Protein AF-A0A0X3VB26-F1 (afdb_monomer)

Nearest PDB structures (foldseek):
  2z34-assembly1_A  TM=3.481E-01  e=4.272E+00  Schizosaccharomyces pombe
  7ok7-assembly3_H  TM=2.872E-01  e=4.500E+00  Homo sapiens
  2z34-assembly1_B  TM=3.089E-01  e=7.182E+00  Schizosaccharomyces pombe

pLDDT: mean 77.5, std 9.48, range [48.69, 90.94]

Organism: NCBI:txid68262

Structure (mmCIF, N/CA/C/O backbone):
data_AF-A0A0X3VB26-F1
#
_entry.id   AF-A0A0X3VB26-F1
#
loop_
_atom_site.group_PDB
_atom_site.id
_atom_site.type_symbol
_atom_site.label_atom_id
_atom_site.label_alt_id
_atom_site.label_comp_id
_atom_site.label_asym_id
_atom_site.label_entity_id
_atom_site.label_seq_id
_atom_site.pdbx_PDB_ins_code
_atom_site.Cartn_x
_atom_site.Cartn_y
_atom_site.Cartn_z
_atom_site.occupancy
_atom_site.B_iso_or_equiv
_atom_site.auth_seq_id
_atom_site.auth_comp_id
_atom_site.auth_asym_id
_atom_site.auth_atom_id
_atom_site.pdbx_PDB_model_num
ATOM 1 N N . MET A 1 1 ? 11.451 8.295 -17.027 1.00 61.78 1 MET A N 1
ATOM 2 C CA . MET A 1 1 ? 11.914 8.228 -18.437 1.00 61.78 1 MET A CA 1
ATOM 3 C C . MET A 1 1 ? 13.311 7.657 -18.378 1.00 61.78 1 MET A C 1
ATOM 5 O O . MET A 1 1 ? 14.018 8.047 -17.464 1.00 61.78 1 MET A O 1
ATOM 9 N N . VAL A 1 2 ? 13.678 6.736 -19.265 1.00 67.94 2 VAL A N 1
ATOM 10 C CA . VAL A 1 2 ? 14.998 6.084 -19.221 1.00 67.94 2 VAL A CA 1
ATOM 11 C C . VAL A 1 2 ? 15.795 6.546 -20.430 1.00 67.94 2 VAL A C 1
ATOM 13 O O . VAL A 1 2 ? 15.243 6.611 -21.533 1.00 67.94 2 VAL A O 1
ATOM 16 N N . SER A 1 3 ? 17.058 6.910 -20.216 1.00 67.38 3 SER A N 1
ATOM 17 C CA . SER A 1 3 ? 17.940 7.403 -21.269 1.00 67.38 3 SER A CA 1
ATOM 18 C C . SER A 1 3 ? 19.254 6.638 -21.256 1.00 67.38 3 SER A C 1
ATOM 20 O O . SER A 1 3 ? 19.848 6.480 -20.196 1.00 67.38 3 SER A O 1
ATOM 22 N N . ASP A 1 4 ? 19.709 6.215 -22.432 1.00 67.88 4 ASP A N 1
ATOM 23 C CA . ASP A 1 4 ? 21.002 5.560 -22.626 1.00 67.88 4 ASP A CA 1
ATOM 24 C C . ASP A 1 4 ? 21.644 6.057 -23.938 1.00 67.88 4 ASP A C 1
ATOM 26 O O . ASP A 1 4 ? 20.938 6.130 -24.951 1.00 67.88 4 ASP A O 1
ATOM 30 N N . PRO A 1 5 ? 22.940 6.430 -23.954 1.00 65.69 5 PRO A N 1
ATOM 31 C CA . PRO A 1 5 ? 23.616 6.942 -25.149 1.00 65.69 5 PRO A CA 1
ATOM 32 C C . PRO A 1 5 ? 23.594 6.008 -26.367 1.00 65.69 5 PRO A C 1
ATOM 34 O O . PRO A 1 5 ? 23.662 6.506 -27.489 1.00 65.69 5 PRO A O 1
ATOM 37 N N . SER A 1 6 ? 23.486 4.692 -26.161 1.00 68.00 6 SER A N 1
ATOM 38 C CA . SER A 1 6 ? 23.455 3.671 -27.218 1.00 68.00 6 SER A CA 1
ATOM 39 C C . SER A 1 6 ? 22.032 3.220 -27.581 1.00 68.00 6 SER A C 1
ATOM 41 O O . SER A 1 6 ? 21.848 2.348 -28.434 1.00 68.00 6 SER A O 1
ATOM 43 N N . GLY A 1 7 ? 21.014 3.803 -26.943 1.00 65.88 7 GLY A N 1
ATOM 44 C CA . GLY A 1 7 ? 19.615 3.417 -27.095 1.00 65.88 7 GLY A CA 1
ATOM 45 C C . GLY A 1 7 ? 19.192 2.299 -26.136 1.00 65.88 7 GLY A C 1
ATOM 46 O O . GLY A 1 7 ? 19.915 1.345 -25.877 1.00 65.88 7 GLY A O 1
ATOM 47 N N . VAL A 1 8 ? 17.968 2.409 -25.619 1.00 70.81 8 VAL A N 1
ATOM 48 C CA . VAL A 1 8 ? 17.413 1.476 -24.627 1.00 70.81 8 VAL A CA 1
ATOM 49 C C . VAL A 1 8 ? 16.739 0.293 -25.331 1.00 70.81 8 VAL A C 1
ATOM 51 O O . VAL A 1 8 ? 15.747 0.499 -26.035 1.00 70.81 8 VAL A O 1
ATOM 54 N N . GLN A 1 9 ? 17.238 -0.931 -25.121 1.00 73.31 9 GLN A N 1
ATOM 55 C CA . GLN A 1 9 ? 16.677 -2.164 -25.695 1.00 73.31 9 GLN A CA 1
ATOM 56 C C . GLN A 1 9 ? 15.670 -2.847 -24.759 1.00 73.31 9 GLN A C 1
ATOM 58 O O . GLN A 1 9 ? 14.624 -3.303 -25.216 1.00 73.31 9 GLN A O 1
ATOM 63 N N . SER A 1 10 ? 15.962 -2.898 -23.458 1.00 73.88 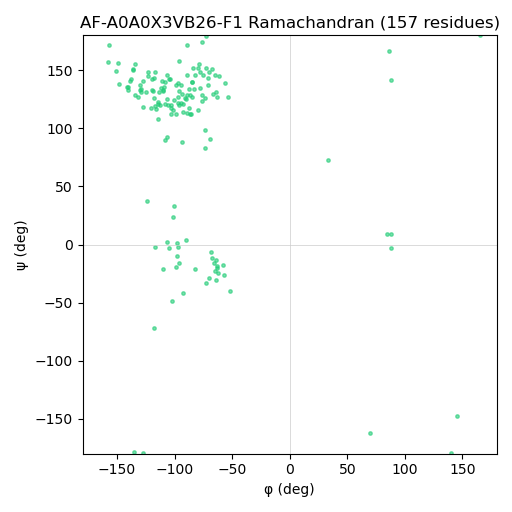10 SER A N 1
ATOM 64 C CA . SER A 1 10 ? 15.053 -3.433 -22.433 1.00 73.88 10 SER A CA 1
ATOM 65 C C . SER A 1 10 ? 15.282 -2.753 -21.091 1.00 73.88 10 SER A C 1
ATOM 67 O O . SER A 1 10 ? 16.422 -2.396 -20.778 1.00 73.88 10 SER A O 1
ATOM 69 N N . VAL A 1 11 ? 14.232 -2.624 -20.281 1.00 77.88 11 VAL A N 1
ATOM 70 C CA . VAL A 1 11 ? 14.316 -2.099 -18.916 1.00 77.88 11 VAL A CA 1
ATOM 71 C C . VAL A 1 11 ? 13.612 -3.031 -17.938 1.00 77.88 11 VAL A C 1
ATOM 73 O O . VAL A 1 11 ? 12.476 -3.436 -18.144 1.00 77.88 11 VAL A O 1
ATOM 76 N N . SER A 1 12 ? 14.270 -3.337 -16.824 1.00 80.31 12 SER A N 1
ATOM 77 C CA . SER A 1 12 ? 13.651 -4.033 -15.693 1.00 80.31 12 SER A CA 1
ATOM 78 C C . SER A 1 12 ? 13.478 -3.087 -14.514 1.00 80.31 12 SER A C 1
ATOM 80 O O . SER A 1 12 ? 14.402 -2.344 -14.178 1.00 80.31 12 SER A O 1
ATOM 82 N N . PHE A 1 13 ? 12.308 -3.138 -13.877 1.00 83.69 13 PHE A N 1
ATOM 83 C CA . PHE A 1 13 ? 11.981 -2.318 -12.711 1.00 83.69 13 PHE A CA 1
ATOM 84 C C . PHE A 1 13 ? 11.863 -3.157 -11.432 1.00 83.69 13 PHE A C 1
ATOM 86 O O . PHE A 1 13 ? 11.290 -4.247 -11.430 1.00 83.69 13 PHE A O 1
ATOM 93 N N . GLU A 1 14 ? 12.362 -2.608 -10.326 1.00 86.62 14 GLU A N 1
ATOM 94 C CA . GLU A 1 14 ? 12.167 -3.123 -8.969 1.00 86.62 14 GLU A CA 1
ATOM 95 C C . GLU A 1 14 ? 11.688 -1.977 -8.077 1.00 86.62 14 GLU A C 1
ATOM 97 O O . GLU A 1 14 ? 12.284 -0.899 -8.058 1.00 86.62 14 GLU A O 1
ATOM 102 N N . LEU A 1 15 ? 10.622 -2.211 -7.318 1.00 90.06 15 LEU A N 1
ATOM 103 C CA . LEU A 1 15 ? 10.214 -1.335 -6.227 1.00 90.06 15 LEU A CA 1
ATOM 104 C C . LEU A 1 15 ? 10.746 -1.894 -4.914 1.00 90.06 15 LEU A C 1
ATOM 106 O O . LEU A 1 15 ? 10.645 -3.094 -4.666 1.00 90.06 15 LEU A O 1
ATOM 110 N N . TRP A 1 16 ? 11.243 -1.022 -4.046 1.00 89.88 16 TRP A N 1
ATOM 111 C CA . TRP A 1 16 ? 11.708 -1.391 -2.714 1.00 89.88 16 TRP A CA 1
ATOM 112 C C . TRP A 1 16 ? 11.235 -0.396 -1.651 1.00 89.88 16 TRP A C 1
ATOM 114 O O . TRP A 1 16 ? 11.038 0.786 -1.924 1.00 89.88 16 TRP A O 1
ATOM 124 N N . HIS A 1 17 ? 11.040 -0.883 -0.431 1.00 90.94 17 HIS A N 1
ATOM 125 C CA . HIS A 1 17 ? 10.716 -0.090 0.754 1.00 90.94 17 HIS A CA 1
ATOM 126 C C . HIS A 1 17 ? 11.801 -0.289 1.801 1.00 90.94 17 HIS A C 1
ATOM 128 O O . HIS A 1 17 ? 12.331 -1.390 1.909 1.00 90.94 17 HIS A O 1
ATOM 134 N N . GLY A 1 18 ? 12.147 0.764 2.535 1.00 88.25 18 GLY A N 1
ATOM 135 C CA . GLY A 1 18 ? 13.195 0.740 3.551 1.00 88.25 18 GLY A CA 1
ATOM 136 C C . GLY A 1 18 ? 14.044 2.013 3.532 1.00 88.25 18 GLY A C 1
ATOM 137 O O . GLY A 1 18 ? 13.793 2.913 2.728 1.00 88.25 18 GLY A O 1
ATOM 138 N N . PRO A 1 19 ? 15.049 2.118 4.415 1.00 85.69 19 PRO A N 1
ATOM 139 C CA . PRO A 1 19 ? 15.940 3.278 4.462 1.00 85.69 19 PRO A CA 1
ATOM 140 C C . PRO A 1 19 ? 16.872 3.348 3.243 1.00 85.69 19 PRO A C 1
ATOM 142 O O . PRO A 1 19 ? 17.268 4.434 2.826 1.00 85.69 19 PRO A O 1
ATOM 145 N N . ASN A 1 20 ? 17.214 2.198 2.664 1.00 84.75 20 ASN A N 1
ATOM 146 C CA . ASN A 1 20 ? 17.982 2.065 1.433 1.00 84.75 20 ASN A CA 1
ATOM 147 C C . ASN A 1 20 ? 17.694 0.696 0.792 1.00 84.75 20 ASN A C 1
ATOM 149 O O . ASN A 1 20 ? 17.063 -0.172 1.400 1.00 84.75 20 ASN A O 1
ATOM 153 N N . ARG A 1 21 ? 18.184 0.484 -0.434 1.00 81.25 21 ARG A N 1
ATOM 154 C CA . ARG A 1 21 ? 17.955 -0.765 -1.171 1.00 81.25 21 ARG A CA 1
ATOM 155 C C . ARG A 1 21 ? 18.592 -1.989 -0.503 1.00 81.25 21 ARG A C 1
ATOM 157 O O . ARG A 1 21 ? 18.061 -3.084 -0.670 1.00 81.25 21 ARG A O 1
ATOM 164 N N . ALA A 1 22 ? 19.705 -1.847 0.218 1.00 85.06 22 ALA A N 1
ATOM 165 C CA . ALA A 1 22 ? 20.365 -2.969 0.895 1.00 85.06 22 ALA A CA 1
ATOM 166 C C . ALA A 1 22 ? 19.580 -3.442 2.131 1.00 85.06 22 ALA A C 1
ATOM 168 O O . ALA A 1 22 ? 19.525 -4.636 2.410 1.00 85.06 22 ALA A O 1
ATOM 169 N N . GLU A 1 23 ? 18.910 -2.517 2.813 1.00 87.88 23 GLU A N 1
ATOM 170 C CA . GLU A 1 23 ? 18.111 -2.738 4.022 1.00 87.88 23 GLU A CA 1
ATOM 171 C C . GLU A 1 23 ? 16.602 -2.794 3.733 1.00 87.88 23 GLU A C 1
ATOM 173 O O . GLU A 1 23 ? 15.780 -2.510 4.604 1.00 87.88 23 GLU A O 1
ATOM 178 N N . ALA A 1 24 ? 16.216 -3.127 2.499 1.00 88.94 24 ALA A N 1
ATOM 179 C CA . ALA A 1 24 ? 14.813 -3.102 2.111 1.00 88.94 24 ALA A CA 1
ATOM 180 C C . ALA A 1 24 ? 13.980 -4.170 2.850 1.00 88.94 24 ALA A C 1
ATOM 182 O O . ALA A 1 24 ? 14.318 -5.356 2.827 1.00 88.94 24 ALA A O 1
ATOM 183 N N . ASP A 1 25 ? 12.858 -3.764 3.447 1.00 88.81 25 ASP A N 1
ATOM 184 C CA . ASP A 1 25 ? 11.907 -4.621 4.174 1.00 88.81 25 ASP A CA 1
ATOM 185 C C . ASP A 1 25 ? 10.683 -5.036 3.325 1.00 88.81 25 ASP A C 1
ATOM 187 O O . ASP A 1 25 ? 9.929 -5.948 3.701 1.00 88.81 25 ASP A O 1
ATOM 191 N N . GLY A 1 26 ? 10.528 -4.416 2.150 1.00 89.50 26 GLY A N 1
ATOM 192 C CA . GLY A 1 26 ? 9.561 -4.755 1.108 1.00 89.50 26 GLY A CA 1
ATOM 193 C C . GLY A 1 26 ? 10.180 -4.663 -0.288 1.00 89.50 26 GLY A C 1
ATOM 194 O O . GLY A 1 26 ? 10.968 -3.758 -0.564 1.00 89.50 26 GLY A O 1
ATOM 195 N N . ARG A 1 27 ? 9.826 -5.601 -1.176 1.00 90.19 27 ARG A N 1
ATOM 196 C CA . ARG A 1 27 ? 10.269 -5.630 -2.579 1.00 90.19 27 ARG A CA 1
ATOM 197 C C . ARG A 1 27 ? 9.129 -6.056 -3.487 1.00 90.19 27 ARG A C 1
ATOM 199 O O . ARG A 1 27 ? 8.457 -7.034 -3.189 1.00 90.19 27 ARG A O 1
ATOM 206 N N . MET A 1 28 ? 8.954 -5.366 -4.606 1.00 89.56 28 MET A N 1
ATOM 207 C CA . MET A 1 28 ? 8.049 -5.773 -5.677 1.00 89.56 28 MET A CA 1
ATOM 208 C C . MET A 1 28 ? 8.813 -5.782 -6.991 1.00 89.56 28 MET A C 1
ATOM 210 O O . MET A 1 28 ? 9.316 -4.751 -7.446 1.00 89.56 28 MET A O 1
ATOM 214 N N . ALA A 1 29 ? 8.900 -6.960 -7.595 1.00 84.81 29 ALA A N 1
ATOM 215 C CA . ALA A 1 29 ? 9.503 -7.123 -8.903 1.00 84.81 29 ALA A CA 1
ATOM 216 C C . ALA A 1 29 ? 8.483 -6.824 -10.005 1.00 84.81 29 ALA A C 1
ATOM 218 O O . ALA A 1 29 ? 7.272 -7.012 -9.846 1.00 84.81 29 ALA A O 1
ATOM 219 N N . GLN A 1 30 ? 8.995 -6.378 -11.147 1.00 83.62 30 GLN A N 1
ATOM 220 C CA . GLN A 1 30 ? 8.236 -6.362 -12.384 1.00 83.62 30 GLN A CA 1
ATOM 221 C C . GLN A 1 30 ? 7.722 -7.767 -12.724 1.00 83.62 30 GLN A C 1
ATOM 223 O O . GLN A 1 30 ? 8.451 -8.755 -12.631 1.00 83.62 30 GLN A O 1
ATOM 228 N N . VAL A 1 31 ? 6.481 -7.830 -13.197 1.00 77.81 31 VAL A N 1
ATOM 229 C CA . VAL A 1 31 ? 5.897 -9.024 -13.803 1.00 77.81 31 VAL A CA 1
ATOM 230 C C . VAL A 1 31 ? 5.709 -8.820 -15.301 1.00 77.81 31 VAL A C 1
ATOM 232 O O . VAL A 1 31 ? 5.169 -7.812 -15.759 1.00 77.81 31 VAL A O 1
ATOM 235 N N . GLY A 1 32 ? 6.151 -9.809 -16.077 1.00 73.12 32 GLY A N 1
ATOM 236 C CA . GLY A 1 32 ? 6.108 -9.761 -17.535 1.00 73.12 32 GLY A CA 1
ATOM 237 C C . GLY A 1 32 ? 7.090 -8.757 -18.146 1.00 73.12 32 GLY A C 1
ATOM 238 O O . GLY A 1 32 ? 8.064 -8.337 -17.522 1.00 73.12 32 GLY A O 1
ATOM 239 N N . PHE A 1 33 ? 6.843 -8.405 -19.406 1.00 66.19 33 PHE A N 1
ATOM 240 C CA . PHE A 1 33 ? 7.713 -7.521 -20.179 1.00 66.19 33 PHE A CA 1
ATOM 241 C C . PHE A 1 33 ? 7.334 -6.051 -19.999 1.00 66.19 33 PHE A C 1
ATOM 243 O O . PHE A 1 33 ? 6.157 -5.692 -19.896 1.00 66.19 33 PHE A O 1
ATOM 250 N N . ASP A 1 34 ? 8.348 -5.200 -20.013 1.00 68.00 34 ASP A N 1
ATOM 251 C CA . ASP A 1 34 ? 8.226 -3.757 -20.058 1.00 68.00 34 ASP A CA 1
ATOM 252 C C . ASP A 1 34 ? 7.724 -3.302 -21.433 1.00 68.00 34 ASP A C 1
ATOM 254 O O . ASP A 1 34 ? 8.136 -3.777 -22.490 1.00 68.00 34 ASP A O 1
ATOM 258 N N . ARG A 1 35 ? 6.796 -2.346 -21.433 1.00 75.06 35 ARG A N 1
ATOM 259 C CA . ARG A 1 35 ? 6.348 -1.669 -22.651 1.00 75.06 35 ARG A CA 1
ATOM 260 C C . ARG A 1 35 ? 7.168 -0.406 -22.827 1.00 75.06 35 ARG A C 1
ATOM 262 O O . ARG A 1 35 ? 6.767 0.654 -22.344 1.00 75.06 35 ARG A O 1
ATOM 269 N N . CYS A 1 36 ? 8.312 -0.523 -23.491 1.00 79.56 36 CYS A N 1
ATOM 270 C CA . CYS A 1 36 ? 9.114 0.626 -23.895 1.00 79.56 36 CYS A CA 1
ATOM 271 C C . CYS A 1 36 ? 8.695 1.144 -25.272 1.00 79.56 36 CYS A C 1
ATOM 273 O O . CYS A 1 36 ? 8.635 0.406 -26.251 1.00 79.56 36 CYS A O 1
ATOM 275 N N . VAL A 1 37 ? 8.442 2.448 -25.349 1.00 82.50 37 VAL A N 1
ATOM 276 C CA . VAL A 1 37 ? 8.237 3.182 -26.598 1.00 82.50 37 VAL A CA 1
ATOM 277 C C . VAL A 1 37 ? 9.383 4.174 -26.750 1.00 82.50 37 VAL A C 1
ATOM 279 O O . VAL A 1 37 ? 9.596 5.015 -25.870 1.00 82.50 37 VAL A O 1
ATOM 282 N N . LYS A 1 38 ? 10.119 4.076 -27.860 1.00 80.25 38 LYS A N 1
ATOM 283 C CA . LYS A 1 38 ? 11.188 5.019 -28.209 1.00 80.25 38 LYS A CA 1
ATOM 284 C C . LYS A 1 38 ? 10.587 6.414 -28.423 1.00 80.25 38 LYS A C 1
ATOM 286 O O . LYS A 1 38 ? 9.635 6.554 -29.187 1.00 80.25 38 LYS A O 1
ATOM 291 N N . ILE A 1 39 ? 11.124 7.428 -27.742 1.00 82.44 39 ILE A N 1
ATOM 292 C CA . ILE A 1 39 ? 10.728 8.837 -27.926 1.00 82.44 39 ILE A CA 1
ATOM 293 C C . ILE A 1 39 ? 11.770 9.563 -28.777 1.00 82.44 39 ILE A C 1
ATOM 295 O O . ILE A 1 39 ? 11.419 10.255 -29.728 1.00 82.44 39 ILE A O 1
ATOM 299 N N . THR A 1 40 ? 13.048 9.406 -28.437 1.00 78.81 40 THR A N 1
ATOM 300 C CA . THR A 1 40 ? 14.185 9.990 -29.165 1.00 78.81 40 THR A CA 1
ATOM 301 C C . THR A 1 40 ? 15.192 8.895 -29.492 1.00 78.81 40 THR A C 1
ATOM 303 O O . THR A 1 40 ? 14.977 7.736 -29.146 1.00 78.81 40 THR A O 1
ATOM 306 N N . GLU A 1 41 ? 16.301 9.237 -30.151 1.00 72.06 41 GLU A N 1
ATOM 307 C CA . GLU A 1 41 ? 17.385 8.287 -30.423 1.00 72.06 41 GLU A CA 1
ATOM 308 C C . GLU A 1 41 ? 17.856 7.553 -29.156 1.00 72.06 41 GLU A C 1
ATOM 310 O O . GLU A 1 41 ? 17.992 6.330 -29.192 1.00 72.06 41 GLU A O 1
ATOM 315 N N . ASN A 1 42 ? 17.940 8.283 -28.036 1.00 74.62 42 ASN A N 1
ATOM 316 C CA . ASN A 1 42 ? 18.571 7.832 -26.793 1.00 74.62 42 ASN A CA 1
ATOM 317 C C . ASN A 1 42 ? 17.594 7.726 -25.610 1.00 74.62 42 ASN A C 1
ATOM 319 O O . ASN A 1 42 ? 17.993 7.335 -24.518 1.00 74.62 42 ASN A O 1
ATOM 323 N N . THR A 1 43 ? 16.316 8.085 -25.783 1.00 73.19 43 THR A N 1
ATOM 324 C CA . THR A 1 43 ? 15.328 8.118 -24.692 1.00 73.19 43 THR A CA 1
ATOM 325 C C . THR A 1 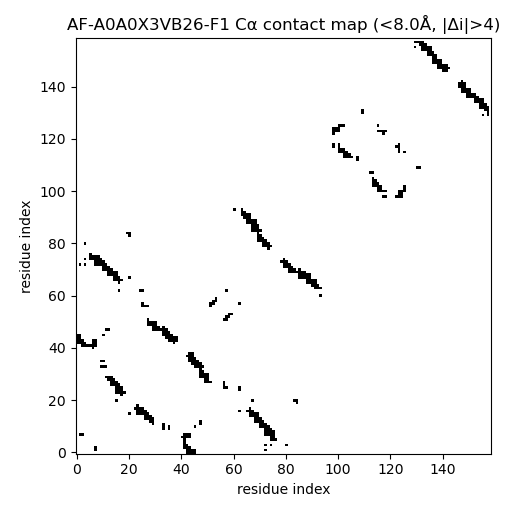43 ? 14.102 7.276 -25.015 1.00 73.19 43 THR A C 1
ATOM 327 O O . THR A 1 43 ? 13.460 7.450 -26.056 1.00 73.19 43 THR A O 1
ATOM 330 N N . SER A 1 44 ? 13.715 6.434 -24.056 1.00 79.69 44 SER A N 1
ATOM 331 C CA . SER A 1 44 ? 12.524 5.587 -24.124 1.00 79.69 44 SER A CA 1
ATOM 332 C C . SER A 1 44 ? 11.582 5.842 -22.944 1.00 79.69 44 SER A C 1
ATOM 334 O O . SER A 1 44 ? 11.992 6.102 -21.805 1.00 79.69 44 SER A O 1
ATOM 336 N N . LYS A 1 45 ? 10.275 5.756 -23.210 1.00 81.19 45 LYS A N 1
ATOM 337 C CA . LYS A 1 45 ? 9.232 5.722 -22.180 1.00 81.19 45 LYS A CA 1
ATOM 338 C C . LYS A 1 45 ? 8.810 4.287 -21.956 1.00 81.19 45 LYS A C 1
ATOM 340 O O . LYS A 1 45 ? 8.181 3.694 -22.824 1.00 81.19 45 LYS A O 1
ATOM 345 N N . CYS A 1 46 ? 9.127 3.775 -20.779 1.00 79.31 46 CYS A N 1
ATOM 346 C CA . CYS A 1 46 ? 8.828 2.408 -20.395 1.00 79.31 46 CYS A CA 1
ATOM 347 C C . CYS A 1 46 ? 7.709 2.374 -19.355 1.00 79.31 46 CYS A C 1
ATOM 349 O O . CYS A 1 46 ? 7.645 3.228 -18.467 1.00 79.31 46 CYS A O 1
ATOM 351 N N . GLN A 1 47 ? 6.811 1.407 -19.500 1.00 80.94 47 GLN A N 1
ATOM 352 C CA . GLN A 1 47 ? 5.795 1.065 -18.513 1.00 80.94 47 GLN A CA 1
ATOM 353 C C . GLN A 1 47 ? 6.016 -0.374 -18.071 1.00 80.94 47 GLN A C 1
ATOM 355 O O . GLN A 1 47 ? 6.145 -1.258 -18.914 1.00 80.94 47 GLN A O 1
ATOM 360 N N . ALA A 1 48 ? 6.008 -0.601 -16.765 1.00 82.50 48 ALA A N 1
ATOM 361 C CA . ALA A 1 48 ? 6.062 -1.929 -16.181 1.00 82.50 48 ALA A CA 1
ATOM 362 C C . ALA A 1 48 ? 4.862 -2.141 -15.266 1.00 82.50 48 ALA A C 1
ATOM 364 O O . ALA A 1 48 ? 4.350 -1.198 -14.656 1.00 82.50 48 ALA A O 1
ATOM 365 N N . VAL A 1 49 ? 4.421 -3.391 -15.198 1.00 85.12 49 VAL A N 1
ATOM 366 C CA . VAL A 1 49 ? 3.470 -3.853 -14.193 1.00 85.12 49 VAL A CA 1
ATOM 367 C C . VAL A 1 49 ? 4.279 -4.526 -13.098 1.00 85.12 49 VAL A C 1
ATOM 369 O O . VAL A 1 49 ? 5.219 -5.265 -13.382 1.00 85.12 49 VAL A O 1
ATOM 372 N N . VAL A 1 50 ? 3.923 -4.248 -11.854 1.00 86.31 50 VAL A N 1
ATOM 373 C CA . VAL A 1 50 ? 4.484 -4.904 -10.673 1.00 86.31 50 VAL A CA 1
ATOM 374 C C . VAL A 1 50 ? 3.357 -5.639 -9.977 1.00 86.31 50 VAL A C 1
ATOM 376 O O . VAL A 1 50 ? 2.205 -5.197 -10.040 1.00 86.31 50 VAL A O 1
ATOM 379 N N . ASP A 1 51 ? 3.684 -6.755 -9.343 1.00 86.19 51 ASP A N 1
ATOM 380 C CA . ASP A 1 51 ? 2.698 -7.522 -8.597 1.00 86.19 51 ASP A CA 1
ATOM 381 C C . ASP A 1 51 ? 2.676 -7.089 -7.132 1.00 86.19 51 ASP A C 1
ATOM 383 O O . ASP A 1 51 ? 3.694 -7.124 -6.440 1.00 86.19 51 ASP A O 1
ATOM 387 N N . ALA A 1 52 ? 1.507 -6.636 -6.689 1.00 85.31 52 ALA A N 1
ATOM 388 C CA . ALA A 1 52 ? 1.263 -6.116 -5.353 1.00 85.31 52 ALA A CA 1
ATOM 389 C C . ALA A 1 52 ? 0.413 -7.128 -4.575 1.00 85.31 52 ALA A C 1
ATOM 391 O O . ALA A 1 52 ? -0.818 -7.058 -4.595 1.00 85.31 52 ALA A O 1
ATOM 392 N N . ASP A 1 53 ? 1.075 -8.057 -3.886 1.00 83.50 53 ASP A N 1
ATOM 393 C CA . ASP A 1 53 ? 0.434 -9.141 -3.146 1.00 83.50 53 ASP A CA 1
ATOM 394 C C . ASP A 1 53 ? 0.405 -8.822 -1.637 1.00 83.50 53 ASP A C 1
ATOM 396 O O . ASP A 1 53 ? 1.458 -8.737 -0.988 1.00 83.50 53 ASP A O 1
ATOM 400 N N . PRO A 1 54 ? -0.788 -8.658 -1.030 1.00 80.44 54 PRO A N 1
ATOM 401 C CA . PRO A 1 54 ? -0.929 -8.390 0.396 1.00 80.44 54 PRO A CA 1
ATOM 402 C C . PRO A 1 54 ? -0.530 -9.562 1.307 1.00 80.44 54 PRO A C 1
ATOM 404 O O . PRO A 1 54 ? -0.518 -9.371 2.520 1.00 80.44 54 PRO A O 1
ATOM 407 N N . TYR A 1 55 ? -0.227 -10.747 0.780 1.00 81.06 55 TYR A N 1
ATOM 408 C CA . TYR A 1 55 ? 0.250 -11.900 1.546 1.00 81.06 55 TYR A CA 1
ATOM 409 C C . TYR A 1 55 ? 1.769 -12.071 1.497 1.00 81.06 55 TYR A C 1
ATOM 411 O O . TYR A 1 55 ? 2.329 -12.698 2.395 1.00 81.06 55 TYR A O 1
ATOM 419 N N . ASP A 1 56 ? 2.436 -11.470 0.512 1.00 84.19 56 ASP A N 1
ATOM 420 C CA . ASP A 1 56 ? 3.874 -11.644 0.292 1.00 84.19 56 ASP A CA 1
ATOM 421 C C . ASP A 1 56 ? 4.637 -10.313 0.432 1.00 84.19 56 ASP A C 1
ATOM 423 O O . ASP A 1 56 ? 5.304 -10.036 1.443 1.00 84.19 56 ASP A O 1
ATOM 427 N N . ASN A 1 57 ? 4.464 -9.424 -0.548 1.00 84.88 57 ASN A N 1
ATOM 428 C CA . ASN A 1 57 ? 5.273 -8.215 -0.699 1.00 84.88 57 ASN A CA 1
ATOM 429 C C . ASN A 1 57 ? 4.654 -6.937 -0.101 1.00 84.88 57 ASN A C 1
ATOM 431 O O . ASN A 1 57 ? 5.374 -5.977 0.176 1.00 84.88 57 ASN A O 1
ATOM 435 N N . LEU A 1 58 ? 3.351 -6.942 0.192 1.00 86.25 58 LEU A N 1
ATOM 436 C CA . LEU A 1 58 ? 2.606 -5.844 0.820 1.00 86.25 58 LEU A CA 1
ATOM 437 C C . LEU A 1 58 ? 1.895 -6.294 2.104 1.00 86.25 58 LEU A C 1
ATOM 439 O O . LEU A 1 58 ? 0.796 -5.839 2.416 1.00 86.25 58 LEU A O 1
ATOM 443 N N . ARG A 1 59 ? 2.539 -7.169 2.883 1.00 81.06 59 ARG A N 1
ATOM 444 C CA . ARG A 1 59 ? 1.965 -7.890 4.037 1.00 81.06 59 ARG A CA 1
ATOM 445 C C . ARG A 1 59 ? 1.531 -7.065 5.251 1.00 81.06 59 ARG A C 1
ATOM 447 O O . ARG A 1 59 ? 0.678 -7.505 6.017 1.00 81.06 59 ARG A O 1
ATOM 454 N N . SER A 1 60 ? 2.072 -5.864 5.449 1.00 81.81 60 SER A N 1
ATOM 455 C CA . SER A 1 60 ? 1.837 -5.075 6.668 1.00 81.81 60 SER A CA 1
ATOM 456 C C . SER A 1 60 ? 1.514 -3.613 6.380 1.00 81.81 60 SER A C 1
ATOM 458 O O . SER A 1 60 ? 1.938 -3.051 5.373 1.00 81.81 60 SER A O 1
ATOM 460 N N . ASN A 1 61 ? 0.806 -2.974 7.316 1.00 75.25 61 ASN A N 1
ATOM 461 C CA . ASN A 1 61 ? 0.614 -1.523 7.325 1.00 75.25 61 ASN A CA 1
ATOM 462 C C . ASN A 1 61 ? 1.935 -0.756 7.477 1.00 75.25 61 ASN A C 1
ATOM 464 O O . ASN A 1 61 ? 2.010 0.384 7.033 1.00 75.25 61 ASN A O 1
ATOM 468 N N . ALA A 1 62 ? 2.968 -1.378 8.054 1.00 82.69 62 ALA A N 1
ATOM 469 C CA . ALA A 1 62 ? 4.298 -0.780 8.176 1.00 82.69 62 ALA A CA 1
ATOM 470 C C . ALA A 1 62 ? 4.964 -0.496 6.815 1.00 82.69 62 ALA A C 1
ATOM 472 O O . ALA A 1 62 ? 5.845 0.348 6.742 1.00 82.69 62 ALA A O 1
ATOM 473 N N . LEU A 1 63 ? 4.512 -1.162 5.745 1.00 87.25 63 LEU A N 1
ATOM 474 C CA . LEU A 1 63 ? 5.020 -0.986 4.381 1.00 87.25 63 LEU A CA 1
ATOM 475 C C . LEU A 1 63 ? 4.266 0.105 3.593 1.00 87.25 63 LEU A C 1
ATOM 477 O O . LEU A 1 63 ? 4.489 0.286 2.395 1.00 87.25 63 LEU A O 1
ATOM 481 N N . ALA A 1 64 ? 3.324 0.815 4.224 1.00 85.75 64 ALA A N 1
ATOM 482 C CA . ALA A 1 64 ? 2.687 1.976 3.613 1.00 85.75 64 ALA A CA 1
ATOM 483 C C . ALA A 1 64 ? 3.626 3.185 3.694 1.00 85.75 64 ALA A C 1
ATOM 485 O O . ALA A 1 64 ? 4.172 3.482 4.752 1.00 85.75 64 ALA A O 1
ATOM 486 N N . GLY A 1 65 ? 3.761 3.934 2.600 1.00 86.38 65 GLY A N 1
ATOM 487 C CA . GLY A 1 65 ? 4.659 5.081 2.567 1.00 86.38 65 GLY A CA 1
ATOM 488 C C . GLY A 1 65 ? 5.321 5.287 1.216 1.00 86.38 65 GLY A C 1
ATOM 489 O O . GLY A 1 65 ? 4.730 5.045 0.159 1.00 86.38 65 GLY A O 1
ATOM 490 N N . THR A 1 66 ? 6.543 5.802 1.263 1.00 89.31 66 THR A N 1
ATOM 491 C CA . THR A 1 66 ? 7.361 6.058 0.080 1.00 89.31 66 THR A CA 1
ATOM 492 C C . THR A 1 66 ? 8.213 4.833 -0.213 1.00 89.31 66 THR A C 1
ATOM 494 O O . THR A 1 66 ? 8.953 4.372 0.646 1.00 89.31 66 THR A O 1
ATOM 497 N N . TRP A 1 67 ? 8.108 4.339 -1.436 1.00 90.62 67 TRP A N 1
ATOM 498 C CA . TRP A 1 67 ? 8.925 3.275 -1.995 1.00 90.62 67 TRP A CA 1
ATOM 499 C C . TRP A 1 67 ? 9.899 3.876 -3.008 1.00 90.62 67 TRP A C 1
ATOM 501 O O . TRP A 1 67 ? 9.558 4.839 -3.702 1.00 90.62 67 TRP A O 1
ATOM 511 N N . GLY A 1 68 ? 11.095 3.311 -3.105 1.00 89.44 68 GLY A N 1
ATOM 512 C CA . GLY A 1 68 ? 12.048 3.610 -4.163 1.00 89.44 68 GLY A CA 1
ATOM 513 C C . GLY A 1 68 ? 11.768 2.766 -5.403 1.00 89.44 68 GLY A C 1
ATOM 514 O O . GLY A 1 68 ? 11.448 1.585 -5.288 1.00 89.44 68 GLY A O 1
ATOM 515 N N . VAL A 1 69 ? 11.883 3.365 -6.588 1.00 86.50 69 VAL A N 1
ATOM 516 C CA . VAL A 1 69 ? 11.874 2.644 -7.869 1.00 86.50 69 VAL A CA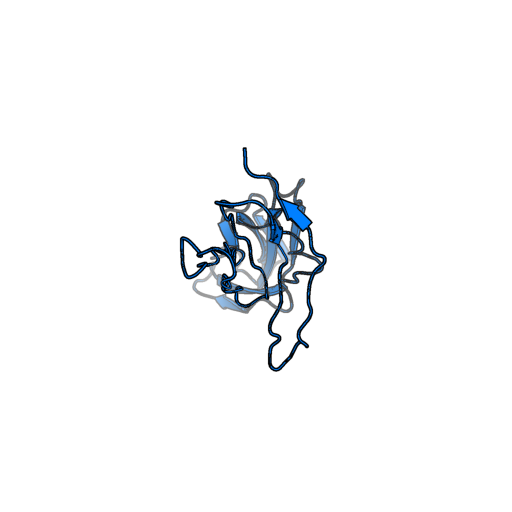 1
ATOM 517 C C . VAL A 1 69 ? 13.297 2.604 -8.409 1.00 86.50 69 VAL A C 1
ATOM 519 O O . VAL A 1 69 ? 13.878 3.652 -8.687 1.00 86.50 69 VAL A O 1
ATOM 522 N N . SER A 1 70 ? 13.831 1.403 -8.594 1.00 83.69 70 SER A N 1
ATOM 523 C CA . SER A 1 70 ? 15.106 1.156 -9.264 1.00 83.69 70 SER A CA 1
ATOM 524 C C . SER A 1 70 ? 14.859 0.608 -10.665 1.00 83.69 70 SER A C 1
ATOM 526 O O . SER A 1 70 ? 13.941 -0.188 -10.882 1.00 83.69 70 SER A O 1
ATOM 528 N N . ALA A 1 71 ? 15.688 1.034 -11.614 1.00 80.00 71 ALA A N 1
ATOM 529 C CA . ALA A 1 71 ? 15.626 0.590 -12.998 1.00 80.00 71 ALA A CA 1
ATOM 530 C C . ALA A 1 71 ? 16.996 0.089 -13.461 1.00 80.00 71 ALA A C 1
ATOM 532 O O . ALA A 1 71 ? 18.036 0.668 -13.139 1.00 80.00 71 ALA A O 1
ATOM 533 N N . VAL A 1 72 ? 16.981 -0.991 -14.237 1.00 80.50 72 VAL A N 1
ATOM 534 C CA . VAL A 1 72 ? 18.155 -1.524 -14.930 1.00 80.50 72 VAL A CA 1
ATOM 535 C C . VAL A 1 72 ? 17.852 -1.521 -16.418 1.00 80.50 72 VAL A C 1
ATOM 537 O O . VAL A 1 72 ? 16.917 -2.193 -16.849 1.00 80.50 72 VAL A O 1
ATOM 540 N N . ALA A 1 73 ? 18.619 -0.757 -17.188 1.00 79.56 73 ALA A N 1
ATOM 541 C CA . ALA A 1 73 ? 18.502 -0.673 -18.636 1.00 79.56 73 ALA A CA 1
ATOM 542 C C . ALA A 1 73 ? 19.627 -1.461 -19.309 1.00 79.56 73 ALA A C 1
ATOM 544 O O . ALA A 1 73 ? 20.760 -1.458 -18.828 1.00 79.56 73 ALA A O 1
ATOM 545 N N . VAL A 1 74 ? 19.309 -2.120 -20.420 1.00 80.88 74 VAL A N 1
ATOM 546 C CA . VAL A 1 74 ? 20.286 -2.788 -21.287 1.00 80.88 74 VAL A CA 1
ATOM 547 C C . VAL A 1 74 ? 20.220 -2.159 -22.673 1.00 80.88 74 VAL A C 1
ATOM 549 O O . VAL A 1 74 ? 19.118 -1.950 -23.196 1.00 80.88 74 VAL A O 1
ATOM 552 N N . ASP A 1 75 ? 21.377 -1.833 -23.244 1.00 76.88 75 ASP A N 1
ATOM 553 C CA . ASP A 1 75 ? 21.491 -1.291 -24.599 1.00 76.88 75 ASP A CA 1
ATOM 554 C C . ASP A 1 75 ? 21.643 -2.388 -25.670 1.00 76.88 75 ASP A C 1
ATOM 556 O O . ASP A 1 75 ? 21.829 -3.567 -25.367 1.00 76.88 75 ASP A O 1
ATOM 560 N N . GLY A 1 76 ? 21.587 -1.994 -26.948 1.00 69.69 76 GLY A N 1
ATOM 561 C CA . GLY A 1 76 ? 21.741 -2.913 -28.085 1.00 69.69 76 GLY A CA 1
ATOM 562 C C . GLY A 1 76 ? 23.117 -3.585 -28.205 1.00 69.69 76 GLY A C 1
ATOM 563 O O . GLY A 1 76 ? 23.261 -4.538 -28.972 1.00 69.69 76 GLY A O 1
ATOM 564 N N . ALA A 1 77 ? 24.121 -3.102 -27.469 1.00 74.94 77 ALA A N 1
ATOM 565 C CA . ALA A 1 77 ? 25.461 -3.677 -27.387 1.00 74.94 77 ALA A CA 1
ATOM 566 C C . ALA A 1 77 ? 25.641 -4.584 -26.150 1.00 74.94 77 ALA A C 1
ATOM 568 O O . ALA A 1 77 ? 26.698 -5.195 -25.990 1.00 74.94 77 ALA A O 1
ATOM 569 N N . GLY A 1 78 ? 24.616 -4.706 -25.298 1.00 72.38 78 GLY A N 1
ATOM 570 C CA . GLY A 1 78 ? 24.637 -5.483 -24.062 1.00 72.38 78 GLY A CA 1
ATOM 571 C C . GLY A 1 78 ? 25.211 -4.744 -22.849 1.00 72.38 78 GLY A C 1
ATOM 572 O O . GLY A 1 78 ? 25.421 -5.371 -21.808 1.00 72.38 78 GLY A O 1
ATOM 573 N N . ASN A 1 79 ? 25.466 -3.436 -22.941 1.00 77.19 79 ASN A N 1
ATOM 574 C CA . ASN A 1 79 ? 25.872 -2.631 -21.791 1.00 77.19 79 ASN A CA 1
ATOM 575 C C . ASN A 1 79 ? 24.695 -2.447 -20.834 1.00 77.19 79 ASN A C 1
ATOM 577 O O . ASN A 1 79 ? 23.548 -2.297 -21.253 1.00 77.19 79 ASN A O 1
ATOM 581 N N . VAL A 1 80 ? 24.996 -2.454 -19.535 1.00 78.00 80 VAL A N 1
ATOM 582 C CA . VAL A 1 80 ? 23.996 -2.363 -18.469 1.00 78.00 80 VAL A CA 1
ATOM 583 C C . VAL A 1 80 ? 24.149 -1.038 -17.735 1.00 78.00 80 VAL A C 1
ATOM 585 O O . VAL A 1 80 ? 25.174 -0.798 -17.096 1.00 78.00 80 VAL A O 1
ATOM 588 N N . THR A 1 81 ? 23.093 -0.233 -17.751 1.00 75.00 81 THR A N 1
ATOM 589 C CA . THR A 1 81 ? 22.985 1.010 -16.983 1.00 75.00 81 THR A CA 1
ATOM 590 C C . THR A 1 81 ? 22.078 0.762 -15.779 1.00 75.00 81 THR A C 1
ATOM 592 O O . THR A 1 81 ? 20.921 0.364 -15.931 1.00 75.00 81 THR A O 1
ATOM 595 N N . ARG A 1 82 ? 22.609 0.951 -14.565 1.00 74.00 82 ARG A N 1
ATOM 596 C CA . ARG A 1 82 ? 21.861 0.804 -13.306 1.00 74.00 82 ARG A CA 1
ATOM 597 C C . ARG A 1 82 ? 21.660 2.157 -12.645 1.00 74.00 82 ARG A C 1
ATOM 599 O O . ARG A 1 82 ? 22.616 2.907 -12.476 1.00 74.00 82 ARG A O 1
ATOM 606 N N . GLU A 1 83 ? 20.432 2.423 -12.219 1.00 69.75 83 GLU A N 1
ATOM 607 C CA . GLU A 1 83 ? 20.132 3.508 -11.287 1.00 69.75 83 GLU A CA 1
ATOM 608 C C . GLU A 1 83 ? 19.818 2.904 -9.914 1.00 69.75 83 GLU A C 1
ATOM 610 O O . GLU A 1 83 ? 18.691 2.488 -9.624 1.00 69.75 83 GLU A O 1
ATOM 615 N N . ASP A 1 84 ? 20.857 2.800 -9.084 1.00 61.16 84 ASP A N 1
ATOM 616 C CA . ASP A 1 84 ? 20.795 2.076 -7.812 1.00 61.16 84 ASP A CA 1
ATOM 617 C C . ASP A 1 84 ? 20.186 2.911 -6.661 1.00 61.16 84 ASP A C 1
ATOM 619 O O . ASP A 1 84 ? 19.605 2.332 -5.743 1.00 61.16 84 ASP A O 1
ATOM 623 N N . ASP A 1 85 ? 20.183 4.248 -6.765 1.00 56.44 85 ASP A N 1
ATOM 624 C CA . ASP A 1 85 ? 19.761 5.183 -5.700 1.00 56.44 85 ASP A CA 1
ATOM 625 C C . ASP A 1 85 ? 18.338 5.754 -5.866 1.00 56.44 85 ASP A C 1
ATOM 627 O O . ASP A 1 85 ? 18.058 6.891 -5.494 1.00 56.44 85 ASP A O 1
ATOM 631 N N . ALA A 1 86 ? 17.427 4.952 -6.426 1.00 61.12 86 ALA A N 1
ATOM 632 C CA . ALA A 1 86 ? 15.990 5.225 -6.560 1.00 61.12 86 ALA A CA 1
ATOM 633 C C . ALA A 1 86 ? 15.611 6.706 -6.774 1.00 61.12 86 ALA A C 1
ATOM 635 O O . ALA A 1 86 ? 15.021 7.338 -5.890 1.00 61.12 86 ALA A O 1
ATOM 636 N N . PRO A 1 87 ? 15.871 7.277 -7.961 1.00 59.00 87 PRO A N 1
ATOM 637 C CA . PRO A 1 87 ? 15.542 8.676 -8.212 1.00 59.00 87 PRO A CA 1
ATOM 638 C C . PRO A 1 87 ? 14.028 8.942 -8.209 1.00 59.00 87 PRO A C 1
ATOM 640 O O . PRO A 1 87 ? 13.608 10.098 -8.111 1.00 59.00 87 PRO A O 1
ATOM 643 N N . TRP A 1 88 ? 13.186 7.904 -8.317 1.00 74.56 88 TRP A N 1
ATOM 644 C CA . TRP A 1 88 ? 11.736 8.063 -8.429 1.00 74.56 88 TRP A CA 1
ATOM 645 C C . TRP A 1 88 ? 10.990 7.493 -7.220 1.00 74.56 88 TRP A C 1
ATOM 647 O O . TRP A 1 88 ? 10.864 6.273 -7.090 1.00 74.56 88 TRP A O 1
ATOM 657 N N . PRO A 1 89 ? 10.440 8.361 -6.352 1.00 84.69 89 PRO A N 1
ATOM 658 C CA . PRO A 1 89 ? 9.598 7.915 -5.256 1.00 84.69 89 PRO A CA 1
ATOM 659 C C . PRO A 1 89 ? 8.227 7.468 -5.779 1.00 84.69 89 PRO A C 1
ATOM 661 O O . PRO A 1 89 ? 7.502 8.239 -6.413 1.00 84.69 89 PRO A O 1
ATOM 664 N N . ALA A 1 90 ? 7.828 6.244 -5.444 1.00 86.19 90 ALA A N 1
ATOM 665 C CA . ALA A 1 90 ? 6.468 5.745 -5.606 1.00 86.19 90 ALA A CA 1
ATOM 666 C C . ALA A 1 90 ? 5.746 5.794 -4.255 1.00 86.19 90 ALA A C 1
ATOM 668 O O . ALA A 1 90 ? 6.208 5.238 -3.264 1.00 86.19 90 ALA A O 1
ATOM 669 N N . ARG A 1 91 ? 4.597 6.472 -4.181 1.00 86.56 91 ARG A N 1
ATOM 670 C CA . ARG A 1 91 ? 3.799 6.507 -2.946 1.00 86.56 91 ARG A CA 1
ATOM 671 C C . ARG A 1 91 ? 2.767 5.396 -2.960 1.00 86.56 91 ARG A C 1
ATOM 673 O O . ARG A 1 91 ? 1.809 5.459 -3.729 1.00 86.56 91 ARG A O 1
ATOM 680 N N . ILE A 1 92 ? 2.921 4.444 -2.050 1.00 86.31 92 ILE A N 1
ATOM 681 C CA . ILE A 1 92 ? 1.952 3.376 -1.833 1.00 86.31 92 ILE A CA 1
ATOM 682 C C . ILE A 1 92 ? 1.167 3.703 -0.575 1.00 86.31 92 ILE A C 1
ATOM 684 O O . ILE A 1 92 ? 1.691 3.723 0.538 1.00 86.31 92 ILE A O 1
ATOM 688 N N . LYS A 1 93 ? -0.117 3.998 -0.766 1.00 76.56 93 LYS A N 1
ATOM 689 C CA . LYS A 1 93 ? -1.054 4.211 0.332 1.00 76.56 93 LYS A CA 1
ATOM 690 C C . LYS A 1 93 ? -1.788 2.908 0.586 1.00 76.56 93 LYS A C 1
ATOM 692 O O . LYS A 1 93 ? -2.336 2.326 -0.346 1.00 76.56 93 LYS A O 1
ATOM 697 N N . ARG A 1 94 ? -1.874 2.492 1.848 1.00 69.31 94 ARG A N 1
ATOM 698 C CA . ARG A 1 94 ? -2.922 1.554 2.242 1.00 69.31 94 ARG A CA 1
ATOM 699 C C . ARG A 1 94 ? -4.210 2.314 2.495 1.00 69.31 94 ARG A C 1
ATOM 701 O O . ARG A 1 94 ? -4.208 3.440 2.989 1.00 69.31 94 ARG A O 1
ATOM 708 N N . GLN A 1 95 ? -5.311 1.656 2.173 1.00 62.25 95 GLN A N 1
ATOM 709 C CA . GLN A 1 95 ? -6.630 2.088 2.580 1.00 62.25 95 GLN A CA 1
ATOM 710 C C . GLN A 1 95 ? -6.748 1.901 4.103 1.00 62.25 95 GLN A C 1
ATOM 712 O O . GLN A 1 95 ? -7.103 0.830 4.585 1.00 62.25 95 GLN A O 1
ATOM 717 N N . THR A 1 96 ? -6.398 2.933 4.868 1.00 52.59 96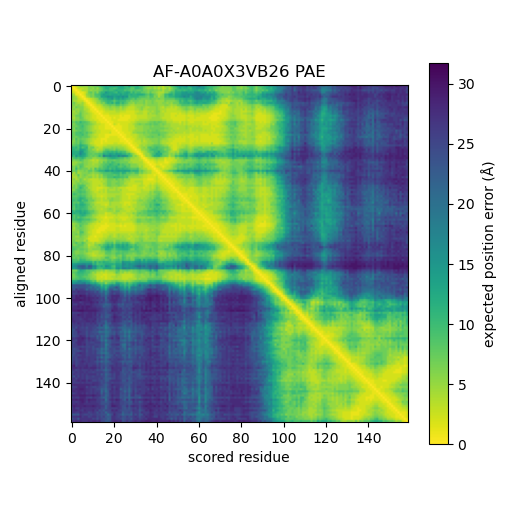 THR A N 1
ATOM 718 C CA . THR A 1 96 ? -6.621 2.990 6.314 1.00 52.59 96 THR A CA 1
ATOM 719 C C . THR A 1 96 ? -8.039 3.485 6.583 1.00 52.59 96 THR A C 1
ATOM 721 O O . THR A 1 96 ? -8.455 4.513 6.054 1.00 52.59 96 THR A O 1
ATOM 724 N N . HIS A 1 97 ? -8.803 2.736 7.380 1.00 54.56 97 HIS A N 1
ATOM 725 C CA . HIS A 1 97 ? -10.117 3.161 7.872 1.00 54.56 97 HIS A CA 1
ATOM 726 C C . HIS A 1 97 ? -10.046 3.261 9.389 1.00 54.56 97 HIS A C 1
ATOM 728 O O . HIS A 1 97 ? -9.758 2.274 10.060 1.00 54.56 97 HIS A O 1
ATOM 734 N N . LEU A 1 98 ? -10.277 4.464 9.917 1.00 48.69 98 LEU A N 1
ATOM 735 C CA . LEU A 1 98 ? -10.664 4.637 11.311 1.00 48.69 98 LEU A CA 1
ATOM 736 C C . LEU A 1 98 ? -12.157 4.319 11.397 1.00 48.69 98 LEU A C 1
ATOM 738 O O . LEU A 1 98 ? -12.973 5.037 10.822 1.00 48.69 98 LEU A O 1
ATOM 742 N N . SER A 1 99 ? -12.520 3.262 12.118 1.00 53.59 99 SER A N 1
ATOM 743 C CA . SER A 1 99 ? -13.910 3.010 12.487 1.00 53.59 99 SER A CA 1
ATOM 744 C C . SER A 1 99 ? -14.311 3.998 13.590 1.00 53.59 99 SER A C 1
ATOM 746 O O . SER A 1 99 ? -14.243 3.678 14.777 1.00 53.59 99 SER A O 1
ATOM 748 N N . GLN A 1 100 ? -14.694 5.223 13.224 1.00 52.50 100 GLN A N 1
ATOM 749 C CA . GLN A 1 100 ? -15.537 6.026 14.110 1.00 52.50 100 GLN A CA 1
ATOM 750 C C . GLN A 1 100 ? -16.934 5.414 14.048 1.00 52.50 100 GLN A C 1
ATOM 752 O O . GLN A 1 100 ? -17.670 5.614 13.082 1.00 52.50 100 GLN A O 1
ATOM 757 N N . ALA A 1 101 ? -17.261 4.595 15.042 1.00 58.50 101 ALA A N 1
ATOM 758 C CA . ALA A 1 101 ? -18.622 4.132 15.210 1.00 58.50 101 ALA A CA 1
ATOM 759 C C . ALA A 1 101 ? -19.443 5.279 15.806 1.00 58.50 101 ALA A C 1
ATOM 761 O O . ALA A 1 101 ? -19.089 5.821 16.851 1.00 58.50 101 ALA A O 1
ATOM 762 N N . ASP A 1 102 ? -20.518 5.652 15.120 1.00 58.66 102 ASP A N 1
ATOM 763 C CA . ASP A 1 102 ? -21.501 6.602 15.628 1.00 58.66 102 ASP A CA 1
ATOM 764 C C . ASP A 1 102 ? -22.513 5.812 16.462 1.00 58.66 102 ASP A C 1
ATOM 766 O O . ASP A 1 102 ? -23.203 4.920 15.940 1.00 58.66 102 ASP A O 1
ATOM 770 N N . ALA A 1 103 ? -22.511 6.053 17.771 1.00 61.38 103 ALA A N 1
ATOM 771 C CA . ALA A 1 103 ? -23.368 5.362 18.715 1.00 61.38 103 ALA A CA 1
ATOM 772 C C . ALA A 1 103 ? -24.597 6.233 18.987 1.00 61.38 103 ALA A C 1
ATOM 774 O O . ALA A 1 103 ? -24.491 7.414 19.298 1.00 61.38 103 ALA A O 1
ATOM 775 N N . THR A 1 104 ? -25.791 5.668 18.828 1.00 62.44 104 THR A N 1
ATOM 776 C CA . THR A 1 104 ? -27.042 6.412 19.013 1.00 62.44 104 THR A CA 1
ATOM 777 C C . THR A 1 104 ? -28.073 5.582 19.769 1.00 62.44 104 THR A C 1
ATOM 779 O O . THR A 1 104 ? -28.180 4.374 19.529 1.00 62.44 104 THR A O 1
ATOM 782 N N . PRO A 1 105 ? -28.867 6.206 20.656 1.00 63.91 105 PRO A N 1
ATOM 783 C CA . PRO A 1 105 ? -28.799 7.608 21.102 1.00 63.91 105 PRO A CA 1
ATOM 784 C C . PRO A 1 105 ? -27.710 7.853 22.166 1.00 63.91 105 PRO A C 1
ATOM 786 O O . PRO A 1 105 ? -27.421 6.972 22.958 1.00 63.91 105 PRO A O 1
ATOM 789 N N . GLU A 1 106 ? -27.141 9.057 22.249 1.00 60.00 106 GLU A N 1
ATOM 790 C CA . GLU A 1 106 ? -26.265 9.460 23.364 1.00 60.00 106 GLU A CA 1
ATOM 791 C C . GLU A 1 106 ? -26.889 10.647 24.119 1.00 60.00 106 GLU A C 1
ATOM 793 O O . GLU A 1 106 ? -27.192 11.660 23.481 1.00 60.00 106 GLU A O 1
ATOM 798 N N . PRO A 1 107 ? -27.090 10.584 25.454 1.00 66.50 107 PRO A N 1
ATOM 799 C CA . PRO A 1 107 ? -26.930 9.449 26.375 1.00 66.50 107 PRO A CA 1
ATOM 800 C C . PRO A 1 107 ? -28.108 8.458 26.313 1.00 66.50 107 PRO A C 1
ATOM 802 O O . PRO A 1 107 ? -29.262 8.857 26.143 1.00 66.50 107 PRO A O 1
ATOM 805 N N . VAL A 1 108 ? -27.841 7.171 26.541 1.00 68.44 108 VAL A N 1
ATOM 806 C CA . VAL A 1 108 ? -28.891 6.141 26.635 1.00 68.44 108 VAL A CA 1
ATOM 807 C C . VAL A 1 108 ? -29.488 6.124 28.035 1.00 68.44 108 VAL A C 1
ATOM 809 O O . VAL A 1 108 ? -28.769 6.143 29.033 1.00 68.44 108 VAL A O 1
ATOM 812 N N . LYS A 1 109 ? -30.819 6.088 28.125 1.00 69.00 109 LYS A N 1
ATOM 813 C CA . LYS A 1 109 ? -31.522 5.947 29.405 1.00 69.00 109 LYS A CA 1
ATOM 814 C C . LYS A 1 109 ? -31.378 4.515 29.931 1.00 69.00 109 LYS A C 1
ATOM 816 O O . LYS A 1 109 ? -31.267 3.569 29.160 1.00 69.00 109 LYS A O 1
ATOM 821 N N . LYS A 1 110 ? -31.428 4.339 31.254 1.00 64.81 110 LYS A N 1
ATOM 822 C CA . LYS A 1 110 ? -31.390 3.009 31.884 1.00 64.81 110 LYS A CA 1
ATOM 823 C C . LYS A 1 110 ? -32.473 2.094 31.288 1.00 64.81 110 LYS A C 1
ATOM 825 O O . LYS A 1 110 ? -33.643 2.461 31.301 1.00 64.81 110 LYS A O 1
ATOM 830 N N . GLY A 1 111 ? -32.070 0.912 30.817 1.00 69.31 111 GLY A N 1
ATOM 831 C CA . GLY A 1 111 ? -32.959 -0.091 30.219 1.00 69.31 111 GLY A CA 1
ATOM 832 C C . GLY A 1 111 ? -33.191 0.051 28.709 1.00 69.31 111 GLY A C 1
ATOM 833 O O . GLY A 1 111 ? -33.860 -0.802 28.135 1.00 69.31 111 GLY A O 1
ATOM 834 N N . GLU A 1 112 ? -32.638 1.084 28.070 1.00 73.50 112 GLU A N 1
ATOM 835 C CA . GLU A 1 112 ? -32.724 1.293 26.620 1.00 73.50 112 GLU A CA 1
ATOM 836 C C . GLU A 1 112 ? -31.485 0.752 25.888 1.00 73.50 112 GLU A C 1
ATOM 838 O O . GLU A 1 112 ? -30.405 0.614 26.467 1.00 73.50 112 GLU A O 1
ATOM 843 N N . ASN A 1 113 ? -31.631 0.477 24.589 1.00 74.25 113 ASN A N 1
ATOM 844 C CA . ASN A 1 113 ? -30.551 -0.047 23.751 1.00 74.25 113 ASN A CA 1
ATOM 845 C C . ASN A 1 113 ? -29.702 1.079 23.140 1.00 74.25 113 ASN A C 1
ATOM 847 O O . ASN A 1 113 ? -30.237 2.013 22.541 1.00 74.25 113 ASN A O 1
ATOM 851 N N . LEU A 1 114 ? -28.373 0.936 23.204 1.00 77.06 114 LEU A N 1
ATOM 852 C CA . LEU A 1 114 ? -27.437 1.721 22.395 1.00 77.06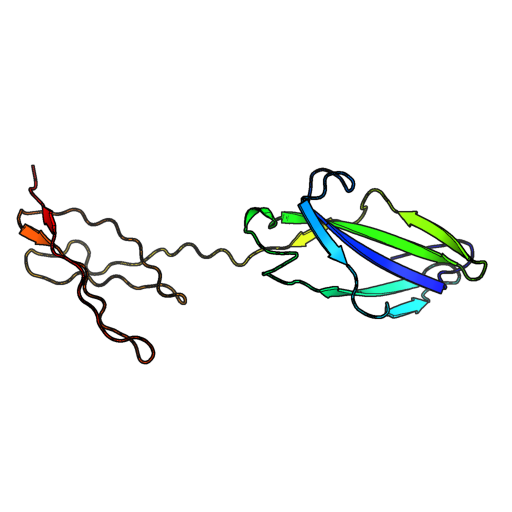 114 LEU A CA 1
ATOM 853 C C . LEU A 1 114 ? -27.157 0.995 21.078 1.00 77.06 114 LEU A C 1
ATOM 855 O O . LEU A 1 114 ? -26.690 -0.143 21.089 1.00 77.06 114 LEU A O 1
ATOM 859 N N . THR A 1 115 ? -27.369 1.660 19.944 1.00 80.12 115 THR A N 1
ATOM 860 C CA . THR A 1 115 ? -26.984 1.114 18.639 1.00 80.12 115 THR A CA 1
ATOM 861 C C . THR A 1 115 ? -25.642 1.682 18.215 1.00 80.12 115 THR A C 1
ATOM 863 O O . THR A 1 115 ? -25.501 2.890 18.048 1.00 80.12 115 THR A O 1
ATOM 866 N N . VAL A 1 116 ? -24.672 0.799 17.988 1.00 77.94 116 VAL A N 1
ATOM 867 C CA . VAL A 1 116 ? -23.341 1.147 17.485 1.00 77.94 116 VAL A CA 1
ATOM 868 C C . VAL A 1 116 ? -23.234 0.654 16.049 1.00 77.94 116 VAL A C 1
ATOM 870 O O . VAL A 1 116 ? -23.384 -0.540 15.787 1.00 77.94 116 VAL A O 1
ATOM 873 N N . LYS A 1 117 ? -22.990 1.562 15.101 1.00 75.75 117 LYS A N 1
ATOM 874 C CA . LYS A 1 117 ? -22.782 1.166 13.703 1.00 75.75 117 LYS A CA 1
ATOM 875 C C . LYS A 1 117 ? -21.385 0.586 13.520 1.00 75.75 117 LYS A C 1
ATOM 877 O O . LYS A 1 117 ? -20.396 1.221 13.876 1.00 75.75 117 LYS A O 1
ATOM 882 N N . THR A 1 118 ? -21.311 -0.599 12.925 1.00 71.81 118 THR A N 1
ATOM 883 C CA . THR A 1 118 ? -20.046 -1.178 12.473 1.00 71.81 118 THR A CA 1
ATOM 884 C C . THR A 1 118 ? -19.613 -0.554 11.151 1.00 71.81 118 THR A C 1
ATOM 886 O O . THR A 1 118 ? -20.446 -0.109 10.357 1.00 71.81 118 THR A O 1
ATOM 889 N N . ASP A 1 119 ? -18.314 -0.576 10.872 1.00 71.44 119 ASP A N 1
ATOM 890 C CA . ASP A 1 119 ? -17.805 -0.240 9.546 1.00 71.44 119 ASP A CA 1
ATOM 891 C C . ASP A 1 119 ? -18.105 -1.343 8.505 1.00 71.44 119 ASP A C 1
ATOM 893 O O . ASP A 1 119 ? -18.687 -2.391 8.803 1.00 71.44 119 ASP A O 1
ATOM 897 N N . ARG A 1 120 ? -17.675 -1.113 7.256 1.00 67.44 120 ARG A N 1
ATOM 898 C CA . ARG A 1 120 ? -17.822 -2.059 6.129 1.00 67.44 120 ARG A CA 1
ATOM 899 C C . ARG A 1 120 ? -17.189 -3.438 6.358 1.00 67.44 120 ARG A C 1
ATOM 901 O O . ARG A 1 120 ? -17.488 -4.360 5.608 1.00 67.44 120 ARG A O 1
ATOM 908 N N . ASN A 1 121 ? -16.295 -3.562 7.334 1.00 67.19 121 ASN A N 1
ATOM 909 C CA . ASN A 1 121 ? -15.583 -4.790 7.666 1.00 67.19 121 ASN A CA 1
ATOM 910 C C . ASN A 1 121 ? -16.110 -5.413 8.977 1.00 67.19 121 ASN A C 1
ATOM 912 O O . ASN A 1 121 ? -15.599 -6.447 9.398 1.00 67.19 121 ASN A O 1
ATOM 916 N N . GLY A 1 122 ? -17.132 -4.813 9.602 1.00 68.44 122 GLY A N 1
ATOM 917 C CA . GLY A 1 122 ? -17.771 -5.318 10.816 1.00 68.44 122 GLY A CA 1
ATOM 918 C C . GLY A 1 122 ? -17.131 -4.850 12.1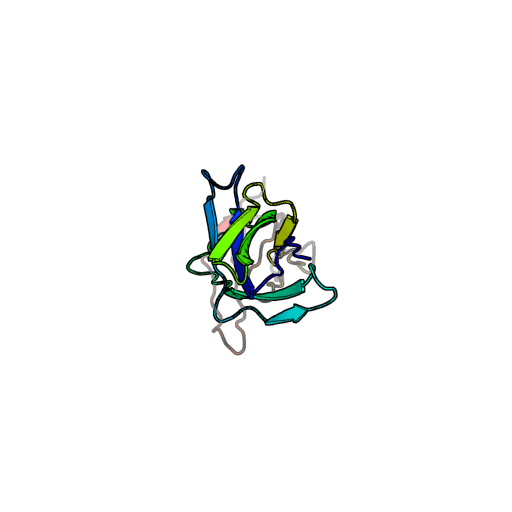25 1.00 68.44 122 GLY A C 1
ATOM 919 O O . GLY A 1 122 ? -17.512 -5.352 13.179 1.00 68.44 122 GLY A O 1
ATOM 920 N N . TRP A 1 123 ? -16.193 -3.898 12.097 1.00 70.94 123 TRP A N 1
ATOM 921 C CA . TRP A 1 123 ? -15.553 -3.394 13.316 1.00 70.94 123 TRP A CA 1
ATOM 922 C C . TRP A 1 123 ? -16.374 -2.282 13.963 1.00 70.94 123 TRP A C 1
ATOM 924 O O . TRP A 1 123 ? -16.897 -1.402 13.278 1.00 70.94 123 TRP A O 1
ATOM 934 N N . ALA A 1 124 ? -16.445 -2.302 15.292 1.00 74.19 124 ALA A N 1
ATOM 935 C CA . ALA A 1 124 ? -17.028 -1.241 16.098 1.00 74.19 124 ALA A CA 1
ATOM 936 C C . ALA A 1 124 ? -16.207 -1.034 17.374 1.00 74.19 124 ALA A C 1
ATOM 938 O O . ALA A 1 124 ? -15.867 -1.993 18.064 1.00 74.19 124 ALA A O 1
ATOM 939 N N . THR A 1 125 ? -15.959 0.232 17.702 1.00 71.62 125 THR A N 1
ATOM 940 C CA . THR A 1 125 ? -15.399 0.663 18.986 1.00 71.62 125 THR A CA 1
ATOM 941 C C . THR A 1 125 ? -16.262 1.805 19.490 1.00 71.62 125 THR A C 1
ATOM 943 O O . THR A 1 125 ? -16.469 2.777 18.768 1.00 71.62 125 THR A O 1
ATOM 946 N N . THR A 1 126 ? -16.763 1.706 20.716 1.00 73.94 126 THR A N 1
ATOM 947 C CA . THR A 1 126 ? -17.509 2.786 21.366 1.00 73.94 126 THR A CA 1
ATOM 948 C C . THR A 1 126 ? -17.051 2.924 22.812 1.00 73.94 126 THR A C 1
ATOM 950 O O . THR A 1 126 ? -16.629 1.945 23.430 1.00 73.94 126 THR A O 1
ATOM 953 N N . THR A 1 127 ? -17.148 4.138 23.344 1.00 74.50 127 THR A N 1
ATOM 954 C CA . THR A 1 127 ? -16.967 4.416 24.765 1.00 74.50 127 THR A CA 1
ATOM 955 C C . THR A 1 127 ? -18.289 4.936 25.286 1.00 74.50 127 THR A C 1
ATOM 957 O O . THR A 1 127 ? -18.736 6.003 24.881 1.00 74.50 127 THR A O 1
ATOM 960 N N . VAL A 1 128 ? -18.898 4.200 26.208 1.00 73.31 128 VAL A N 1
ATOM 961 C CA . VAL A 1 128 ? -20.168 4.588 26.818 1.00 73.31 128 VAL A CA 1
ATOM 962 C C . VAL A 1 128 ? -19.920 4.878 28.285 1.00 73.31 128 VAL A C 1
ATOM 964 O O . VAL A 1 128 ? -19.301 4.079 28.987 1.00 73.31 128 VAL A O 1
ATOM 967 N N . LYS A 1 129 ? -20.410 6.019 28.766 1.00 76.94 129 LYS A N 1
ATOM 968 C CA . LYS A 1 129 ? -20.412 6.316 30.196 1.00 76.94 129 LYS A CA 1
ATOM 969 C C . LYS A 1 129 ? -21.677 5.735 30.821 1.00 76.94 129 LYS A C 1
ATOM 971 O O . LYS A 1 129 ? -22.772 6.225 30.553 1.00 76.94 129 LYS A O 1
ATOM 976 N N . ALA A 1 130 ? -21.523 4.721 31.667 1.00 76.62 130 ALA A N 1
ATOM 977 C CA . ALA A 1 130 ? -22.620 4.224 32.488 1.00 76.62 130 ALA A CA 1
ATOM 978 C C . ALA A 1 130 ? -23.077 5.318 33.470 1.00 76.62 130 ALA A C 1
ATOM 980 O O . ALA A 1 130 ? -22.253 5.949 34.134 1.00 76.62 130 ALA A O 1
ATOM 981 N N . THR A 1 131 ? -24.387 5.563 33.544 1.00 81.00 131 THR A N 1
ATOM 982 C CA . THR A 1 131 ? -24.985 6.547 34.469 1.00 81.00 131 THR A CA 1
ATOM 983 C C . THR A 1 131 ? -25.687 5.897 35.661 1.00 81.00 131 THR A C 1
ATOM 985 O O . THR A 1 131 ? -26.237 6.607 36.498 1.00 81.00 131 THR A O 1
ATOM 988 N N . ALA A 1 132 ? -25.737 4.566 35.711 1.00 82.56 132 ALA A N 1
ATOM 989 C CA . ALA A 1 132 ? -26.332 3.794 36.795 1.00 82.56 132 ALA A CA 1
ATOM 990 C C . ALA A 1 132 ? -25.760 2.371 36.829 1.00 82.56 132 ALA A C 1
ATOM 992 O O . ALA A 1 132 ? -25.343 1.851 35.790 1.00 82.56 132 ALA A O 1
ATOM 993 N N . ASP A 1 133 ? -25.841 1.729 37.992 1.00 86.44 133 ASP A N 1
ATOM 994 C CA . ASP A 1 133 ? -25.448 0.330 38.155 1.00 86.44 133 ASP A CA 1
ATOM 995 C C . ASP A 1 133 ? -26.348 -0.604 37.344 1.00 86.44 133 ASP A C 1
ATOM 997 O O . ASP A 1 133 ? -27.569 -0.380 37.218 1.00 86.44 133 ASP A O 1
ATOM 1001 N N . GLY A 1 134 ? -25.754 -1.681 36.836 1.00 86.69 134 GLY A N 1
ATOM 1002 C CA . GLY A 1 134 ? -26.490 -2.735 36.153 1.00 86.69 134 GLY A CA 1
ATOM 1003 C C . GLY A 1 134 ? -25.623 -3.688 35.342 1.00 86.69 134 GLY A C 1
ATOM 1004 O O . GLY A 1 134 ? -24.404 -3.553 35.270 1.00 86.69 134 GLY A O 1
ATOM 1005 N N . GLU A 1 135 ? -26.290 -4.655 34.716 1.00 87.44 135 GLU A N 1
ATOM 1006 C CA . GLU A 1 135 ? -25.678 -5.556 33.743 1.00 87.44 135 GLU A CA 1
ATOM 1007 C C . GLU A 1 135 ? -25.713 -4.936 32.343 1.00 87.44 135 GLU A C 1
ATOM 1009 O O . GLU A 1 135 ? -26.764 -4.521 31.853 1.00 87.44 135 GLU A O 1
ATOM 1014 N N . TYR A 1 136 ? -24.559 -4.913 31.689 1.00 83.25 136 TYR A N 1
ATOM 1015 C CA . TYR A 1 136 ? -24.355 -4.415 30.338 1.00 83.25 136 TYR A CA 1
ATOM 1016 C C . TYR A 1 136 ? -23.861 -5.557 29.450 1.00 83.25 136 TYR A C 1
ATOM 1018 O O . TYR A 1 136 ? -23.084 -6.409 29.880 1.00 83.25 136 TYR A O 1
ATOM 1026 N N . ARG A 1 137 ? -24.301 -5.594 28.192 1.00 85.25 137 ARG A N 1
ATOM 1027 C CA . ARG A 1 137 ? -23.806 -6.547 27.189 1.00 85.25 137 ARG A CA 1
ATOM 1028 C C . ARG A 1 137 ? -23.857 -5.936 25.797 1.00 85.25 137 ARG A C 1
ATOM 1030 O O . ARG A 1 137 ? -24.676 -5.060 25.534 1.00 85.25 137 ARG A O 1
ATOM 1037 N N . PHE A 1 138 ? -23.029 -6.455 24.897 1.00 80.19 138 PHE A N 1
ATOM 1038 C CA . PHE A 1 138 ? -23.144 -6.173 23.468 1.00 80.19 138 PHE A CA 1
ATOM 1039 C C . PHE A 1 138 ? -23.979 -7.249 22.780 1.00 80.19 138 PHE A C 1
ATOM 1041 O O . PHE A 1 138 ? -23.686 -8.436 22.912 1.00 80.19 138 PHE A O 1
ATOM 1048 N N . ASP A 1 139 ? -24.977 -6.831 22.005 1.00 84.50 139 ASP A N 1
ATOM 1049 C CA . ASP A 1 139 ? -25.770 -7.706 21.144 1.00 84.50 139 ASP A CA 1
ATOM 1050 C C . ASP A 1 139 ? -25.519 -7.345 19.674 1.00 84.50 139 ASP A C 1
ATOM 1052 O O . ASP A 1 139 ? -25.768 -6.221 19.239 1.00 84.50 139 ASP A O 1
ATOM 1056 N N . PHE A 1 140 ? -25.032 -8.305 18.888 1.00 82.12 140 PHE A N 1
ATOM 1057 C CA . PHE A 1 140 ? -24.914 -8.169 17.441 1.00 82.12 140 PHE A CA 1
ATOM 1058 C C . PHE A 1 140 ? -26.207 -8.645 16.779 1.00 82.12 140 PHE A C 1
ATOM 1060 O O . PHE A 1 140 ? -26.522 -9.837 16.807 1.00 82.12 140 PHE A O 1
ATOM 1067 N N . ALA A 1 141 ? -26.937 -7.718 16.152 1.00 83.19 141 ALA A N 1
ATOM 1068 C CA . ALA A 1 141 ? -28.246 -7.972 15.543 1.00 83.19 141 ALA A CA 1
ATOM 1069 C C . ALA A 1 141 ? -28.215 -8.904 14.312 1.00 83.19 141 ALA A C 1
ATOM 1071 O O . ALA A 1 141 ? -29.263 -9.380 13.881 1.00 83.19 141 ALA A O 1
ATOM 1072 N N . GLY A 1 142 ? -27.032 -9.201 13.765 1.00 78.44 142 GLY A N 1
ATOM 1073 C CA . GLY A 1 142 ? -26.881 -10.007 12.555 1.00 78.44 142 GLY A CA 1
ATOM 1074 C C . GLY A 1 142 ? -26.983 -9.193 11.263 1.00 78.44 142 GLY A C 1
ATOM 1075 O O . GLY A 1 142 ? -27.389 -8.033 11.245 1.00 78.44 142 GLY A O 1
ATOM 1076 N N . THR A 1 143 ? -26.586 -9.819 10.160 1.00 78.81 143 THR A N 1
ATOM 1077 C CA . THR A 1 143 ? -26.695 -9.304 8.789 1.00 78.81 143 THR A CA 1
ATOM 1078 C C . THR A 1 143 ? -27.218 -10.411 7.871 1.00 78.81 143 THR A C 1
ATOM 1080 O O . THR A 1 143 ? -27.462 -11.534 8.310 1.00 78.81 143 THR A O 1
ATOM 1083 N N . SER A 1 144 ? -27.347 -10.135 6.570 1.00 81.62 144 SER A N 1
ATOM 1084 C CA . SER A 1 144 ? -27.644 -11.172 5.570 1.00 81.62 144 SER A CA 1
ATOM 1085 C C . SER A 1 144 ? -26.549 -12.240 5.442 1.00 81.62 144 SER A C 1
ATOM 1087 O O . SER A 1 144 ? -26.815 -13.310 4.901 1.00 81.62 144 SER A O 1
ATOM 1089 N N . LEU A 1 145 ? -25.332 -11.962 5.921 1.00 82.25 145 LEU A N 1
ATOM 1090 C CA . LEU A 1 145 ? -24.169 -12.847 5.799 1.00 82.25 145 LEU A CA 1
ATOM 1091 C C . LEU A 1 145 ? -23.737 -13.464 7.138 1.00 82.25 145 LEU A C 1
ATOM 1093 O O . LEU A 1 145 ? -23.076 -14.499 7.144 1.00 82.25 145 LEU A O 1
ATOM 1097 N N . THR A 1 146 ? -24.122 -12.863 8.268 1.00 78.56 146 THR A N 1
ATOM 1098 C CA . THR A 1 146 ? -23.660 -13.265 9.603 1.00 78.56 146 THR A CA 1
ATOM 1099 C C . THR A 1 146 ? -24.829 -13.341 10.573 1.00 78.56 146 THR A C 1
ATOM 1101 O O . THR A 1 146 ? -25.585 -12.386 10.725 1.00 78.56 146 THR A O 1
ATOM 1104 N N . GLN A 1 147 ? -24.966 -14.462 11.280 1.00 86.38 147 GLN A N 1
ATOM 1105 C CA . GLN A 1 147 ? -26.036 -14.640 12.264 1.00 86.38 147 GLN A CA 1
ATOM 1106 C C . GLN A 1 147 ? -25.878 -13.713 13.476 1.00 86.38 147 GLN A C 1
ATOM 1108 O O . GLN A 1 147 ? -24.764 -13.392 13.890 1.00 86.38 147 GLN A O 1
ATOM 1113 N N . ALA A 1 148 ? -27.008 -13.357 14.089 1.00 88.44 148 ALA A N 1
ATOM 1114 C CA . ALA A 1 148 ? -27.040 -12.622 15.346 1.00 88.44 148 ALA A CA 1
ATOM 1115 C C . ALA A 1 148 ? -26.359 -13.402 16.489 1.00 88.44 148 ALA A C 1
ATOM 1117 O O . ALA A 1 148 ? -26.436 -14.639 16.568 1.00 88.44 148 ALA A O 1
ATOM 1118 N N . ARG A 1 149 ? -25.694 -12.671 17.391 1.00 88.00 149 ARG A N 1
ATOM 1119 C CA . ARG A 1 149 ? -25.026 -13.212 18.584 1.00 88.00 149 ARG A CA 1
ATOM 1120 C C . ARG A 1 149 ? -25.065 -12.210 19.732 1.00 88.00 149 ARG A C 1
ATOM 1122 O O . ARG A 1 149 ? -24.796 -11.032 19.533 1.00 88.00 149 ARG A O 1
ATOM 1129 N N . ALA A 1 150 ? -25.336 -12.715 20.930 1.00 87.12 150 ALA A N 1
ATOM 1130 C CA . ALA A 1 150 ? -25.234 -11.968 22.176 1.00 87.12 150 ALA A CA 1
ATOM 1131 C C . ALA A 1 150 ? -23.865 -12.207 22.825 1.00 87.12 150 ALA A C 1
ATOM 1133 O O . ALA A 1 150 ? -23.379 -13.342 22.862 1.00 87.12 150 ALA A O 1
ATOM 1134 N N . GLY A 1 151 ? -23.247 -11.144 23.331 1.00 83.62 151 GLY A N 1
ATOM 1135 C CA . GLY A 1 151 ? -22.055 -11.207 24.167 1.00 83.62 151 GLY A CA 1
ATOM 1136 C C . GLY A 1 151 ? -22.371 -11.649 25.597 1.00 83.62 151 GLY A C 1
ATOM 1137 O O . GLY A 1 151 ? -23.529 -11.797 25.991 1.00 83.62 151 GLY A O 1
ATOM 1138 N N . ARG A 1 152 ? -21.318 -11.854 26.396 1.00 88.56 152 ARG A N 1
ATOM 1139 C CA . ARG A 1 152 ? -21.471 -12.067 27.843 1.00 88.56 152 ARG A CA 1
ATOM 1140 C C . ARG A 1 152 ? -21.910 -10.763 28.510 1.00 88.56 152 ARG A C 1
ATOM 1142 O O . ARG A 1 152 ? -21.543 -9.683 28.050 1.00 88.56 152 ARG A O 1
ATOM 1149 N N . THR A 1 153 ? -22.688 -10.892 29.577 1.00 88.06 153 THR A N 1
ATOM 1150 C CA . THR A 1 153 ? -23.029 -9.780 30.461 1.00 88.06 153 THR A CA 1
ATOM 1151 C C . THR A 1 153 ? -21.844 -9.423 31.350 1.00 88.06 153 THR A C 1
ATOM 1153 O O . THR A 1 153 ? -21.069 -10.294 31.752 1.00 88.06 153 THR A O 1
ATOM 1156 N N . ASP A 1 154 ? -21.720 -8.134 31.641 1.00 85.31 154 ASP A N 1
ATOM 1157 C CA . ASP A 1 154 ? -20.771 -7.562 32.586 1.00 85.31 154 ASP A CA 1
ATOM 1158 C C . ASP A 1 154 ? -21.517 -6.634 33.548 1.00 85.31 154 ASP A C 1
ATOM 1160 O O . ASP A 1 154 ? -22.396 -5.882 33.126 1.00 85.31 154 ASP A O 1
ATOM 1164 N N . PHE A 1 155 ? -21.198 -6.697 34.836 1.00 88.12 155 PHE A N 1
ATOM 1165 C CA . PHE A 1 155 ? -21.831 -5.846 35.837 1.00 88.12 155 PHE A CA 1
ATOM 1166 C C . PHE A 1 155 ? -20.976 -4.603 36.063 1.00 88.12 155 PHE A C 1
ATOM 1168 O O . PHE A 1 155 ? -19.820 -4.697 36.470 1.00 88.12 155 PHE A O 1
ATOM 1175 N N . VAL A 1 156 ? -21.565 -3.432 35.836 1.00 86.81 156 VAL A N 1
ATOM 1176 C CA . VAL A 1 156 ? -20.913 -2.141 36.060 1.00 86.81 156 VAL A CA 1
ATOM 1177 C C . VAL A 1 156 ?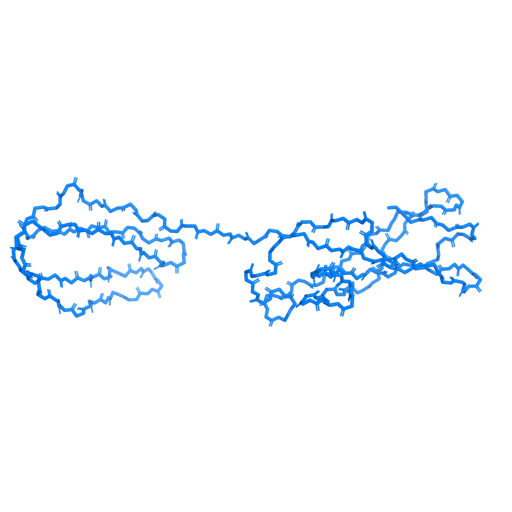 -21.510 -1.493 37.305 1.00 86.81 156 VAL A C 1
ATOM 1179 O O . VAL A 1 156 ? -22.722 -1.301 37.379 1.00 86.81 156 VAL A O 1
ATOM 1182 N N . ASP A 1 157 ? -20.634 -1.143 38.247 1.00 87.69 157 ASP A N 1
ATOM 1183 C CA . ASP A 1 157 ? -20.911 -0.374 39.468 1.00 87.69 157 ASP A CA 1
ATOM 1184 C C . ASP A 1 157 ? -20.426 1.074 39.269 1.00 87.69 157 ASP A C 1
ATOM 1186 O O . ASP A 1 157 ? -19.240 1.308 39.006 1.00 87.69 157 ASP A O 1
ATOM 1190 N N . VAL A 1 158 ? -21.339 2.044 39.321 1.00 85.88 158 VAL A N 1
ATOM 1191 C CA . VAL A 1 158 ? -21.074 3.464 39.062 1.00 85.88 158 VAL A CA 1
ATOM 1192 C C . VAL A 1 158 ? -20.835 4.186 40.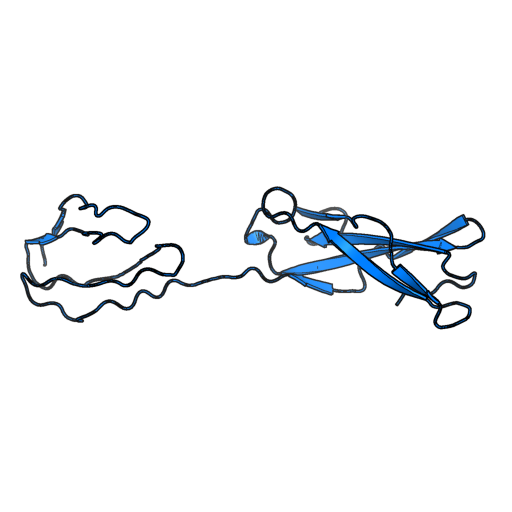389 1.00 85.88 158 VAL A C 1
ATOM 1194 O O . VAL A 1 158 ? -21.709 4.237 41.248 1.00 85.88 158 VAL A O 1
ATOM 1197 N N . LYS A 1 159 ? -19.645 4.781 40.539 1.00 81.38 159 LYS A N 1
ATOM 1198 C CA . LYS A 1 159 ? -19.205 5.496 41.751 1.00 81.38 159 LYS A CA 1
ATOM 1199 C C . LYS A 1 159 ? -19.371 7.008 41.667 1.00 81.38 159 LYS A C 1
ATOM 1201 O O . LYS A 1 159 ? -19.212 7.558 40.552 1.00 81.38 159 LYS A O 1
#

Foldseek 3Di:
DDFDPQAFDAKWKKKFDDPFPVGTPAIWTFDDGWDWDDDDNTDIDTDTDTDDDCVPRVVDPVRAAWIAMWMWTAHPVGDIDTDRGRPDIDGHHDPDDDPPWDWPDPPDDPPDDIDTDAPPVRDTDDDHDDPAWDWDWDWACADPVGHTDTGDIDTDHDD

Mean predicted aligned error: 14.53 Å

Solvent-accessible surface area (backbone atoms only — not comparable to full-atom values): 9895 Å² total; per-residue (Å²): 125,49,72,36,96,77,19,70,67,49,60,50,51,38,37,34,27,60,95,44,81,91,64,44,83,30,56,31,53,52,50,83,76,53,53,65,44,77,76,50,87,32,32,29,46,66,46,73,48,63,61,85,38,60,86,72,50,49,59,50,78,86,75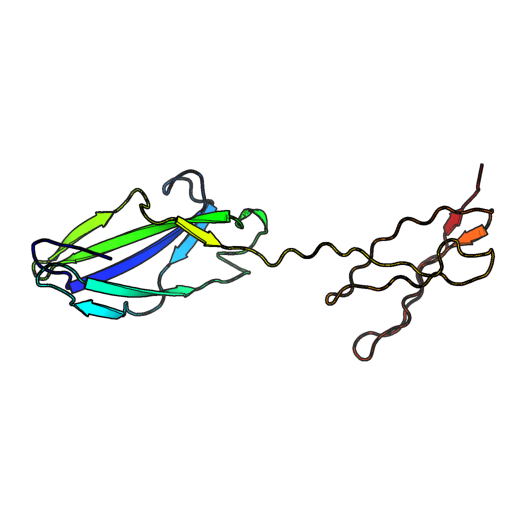,44,43,72,24,34,38,31,45,40,36,29,28,81,85,69,51,74,50,74,46,82,80,30,90,44,76,43,78,45,78,68,92,80,78,83,59,80,31,64,59,41,60,80,84,65,57,94,92,58,78,71,47,68,44,52,42,100,85,67,48,67,56,83,87,80,84,75,90,58,66,47,78,46,65,57,71,45,85,50,57,101,88,41,80,58,49,72,55,72,75,43,79,46,81,68,130

Sequence (159 aa):
MVSDPSGVQSVSFELWHGPNRAEADGRMAQVGFDRCVKITENTSKCQAVVDADPYDNLRSNALAGTWGVSAVAVDGAGNVTREDDAPWPARIKRQTHLSQADATPEPVKKGENLTVKTDRNGWATTTVKATADGEYRFDFAGTSLTQARAGRTDFVDVK

Radius of gyration: 27.07 Å; Cα contacts (8 Å, |Δi|>4): 286; chains: 1; bounding box: 59×25×72 Å

Secondary structure (DSSP, 8-state):
-EE-TT-EEEEEEEEEESSSSTT-SEEEEEEEEEEEEE-SSSEEEEEEEE---TTTTS-SGGG-EEEEEEEEEEETT--EEEEEEEEEEEEE----------EESSSPPTTPPPEE---TTS---------S-EEE--EE---SSS--EEPPPEEE---